Protein AF-A0A520G1X9-F1 (afdb_monomer_lite)

Sequence (117 aa):
MTVQAIRFSLGRDIEGYGDGLKLADVRSRLLLSIGASHIVVTPKPDAAHAGHFVVAAVWEYNRANLAALASRLEAERDAYREREARAAEARPARVGSWIRRLLQRQRSTPSAGAEAD

Foldseek 3Di:
DDAFKDKDKDFDDDPPPPAQVVVLVVVVVVCVQLVWDPWDWDFDPDPVDPRHIMIMTMQGPDPVSNVSNVVVVVVVVVVVVVVVVVVVVPPDPVVVVVVVVVVVVVVPDDDDDDDDD

Radius of gyration: 27.07 Å; chains: 1; bounding box: 34×89×49 Å

pLDDT: mean 81.81, std 16.77, range [40.34, 97.94]

Secondary structure (DSSP, 8-state):
----EEEEEE----TT---HHHHHHHHHHHHHHTT-EEEEEEE---GGGTT-EEEEEEEE-SHHHHHHHHHHHHHHHHHHHHHHHHHHHHS-HHHHHHHHHHHHHHHT---------

Structure (mmCIF, N/CA/C/O backbone):
data_AF-A0A520G1X9-F1
#
_entry.id   AF-A0A520G1X9-F1
#
loop_
_atom_site.group_PDB
_atom_site.id
_atom_site.type_symbol
_atom_site.label_atom_id
_atom_site.label_alt_id
_atom_site.label_comp_id
_atom_site.label_asym_id
_atom_site.label_entity_id
_atom_site.label_seq_id
_atom_site.pdbx_PDB_ins_code
_atom_site.Cartn_x
_atom_site.Cartn_y
_atom_site.Cartn_z
_atom_site.occupancy
_atom_site.B_iso_or_equiv
_atom_site.auth_seq_id
_atom_site.auth_comp_id
_atom_site.auth_asym_id
_atom_site.auth_atom_id
_atom_site.pdbx_PDB_model_num
ATOM 1 N N . MET A 1 1 ? -22.077 -8.266 -13.961 1.00 49.62 1 MET A N 1
ATOM 2 C CA . MET A 1 1 ? -20.648 -8.072 -14.287 1.00 49.62 1 MET A CA 1
ATOM 3 C C . MET A 1 1 ? -19.895 -8.058 -12.962 1.00 49.62 1 MET A C 1
ATOM 5 O O . MET A 1 1 ? -20.225 -7.231 -12.123 1.00 49.62 1 MET A O 1
ATOM 9 N N . THR A 1 2 ? -19.026 -9.035 -12.697 1.00 79.56 2 THR A N 1
ATOM 10 C CA . THR A 1 2 ? -18.288 -9.149 -11.424 1.00 79.56 2 THR A CA 1
ATOM 11 C C . THR A 1 2 ? -16.908 -8.508 -11.561 1.00 79.56 2 THR A C 1
ATOM 13 O O . THR A 1 2 ? -16.276 -8.614 -12.610 1.00 79.56 2 THR A O 1
ATOM 16 N N . VAL A 1 3 ? -16.440 -7.813 -10.521 1.00 78.50 3 VAL A N 1
ATOM 17 C CA . VAL A 1 3 ? -15.077 -7.262 -10.490 1.00 78.50 3 VAL A CA 1
ATOM 18 C C . VAL A 1 3 ? -14.117 -8.398 -10.152 1.00 78.50 3 VAL A C 1
ATOM 20 O O . VAL A 1 3 ? -14.253 -9.017 -9.103 1.00 78.50 3 VAL A O 1
ATOM 23 N N . GLN A 1 4 ? -13.169 -8.679 -11.044 1.00 90.31 4 GLN A N 1
ATOM 24 C CA . GLN A 1 4 ? -12.172 -9.742 -10.855 1.00 90.31 4 GLN A CA 1
ATOM 25 C C . GLN A 1 4 ? -10.802 -9.189 -10.453 1.00 90.31 4 GLN A C 1
ATOM 27 O O . GLN A 1 4 ? -10.104 -9.798 -9.647 1.00 90.31 4 GLN A O 1
ATOM 32 N N . ALA A 1 5 ? -10.432 -8.015 -10.968 1.00 92.06 5 ALA A N 1
ATOM 33 C CA . ALA A 1 5 ? -9.180 -7.350 -10.641 1.00 92.06 5 ALA A CA 1
ATOM 34 C C . ALA A 1 5 ? -9.300 -5.827 -10.782 1.00 92.06 5 ALA A C 1
ATOM 36 O O . ALA A 1 5 ? -10.119 -5.317 -11.548 1.00 92.06 5 ALA A O 1
ATOM 37 N N . ILE A 1 6 ? -8.458 -5.110 -10.044 1.00 94.12 6 ILE A N 1
ATOM 38 C CA . ILE A 1 6 ? -8.332 -3.653 -10.035 1.00 94.12 6 ILE A CA 1
ATOM 39 C C . ILE A 1 6 ? -6.876 -3.309 -10.343 1.00 94.12 6 ILE A C 1
ATOM 41 O O . ILE A 1 6 ? -5.959 -3.900 -9.777 1.00 94.12 6 ILE A O 1
ATOM 45 N N . ARG A 1 7 ? -6.643 -2.333 -11.224 1.00 94.50 7 ARG A N 1
ATOM 46 C CA . ARG A 1 7 ? -5.304 -1.787 -11.465 1.00 94.50 7 ARG A CA 1
ATOM 47 C C . ARG A 1 7 ? -5.115 -0.514 -10.650 1.00 94.50 7 ARG A C 1
ATOM 49 O O . ARG A 1 7 ? -5.851 0.451 -10.838 1.00 94.50 7 ARG A O 1
ATOM 56 N N . PHE A 1 8 ? -4.099 -0.494 -9.798 1.00 94.31 8 PHE A N 1
ATOM 57 C CA . PHE A 1 8 ? -3.676 0.704 -9.080 1.00 94.31 8 PHE A CA 1
ATOM 58 C C . PHE A 1 8 ? -2.535 1.400 -9.821 1.00 94.31 8 PHE A C 1
ATOM 60 O O . PHE A 1 8 ? -1.674 0.740 -10.401 1.00 94.31 8 PHE A O 1
ATOM 67 N N . SER A 1 9 ? -2.523 2.734 -9.789 1.00 93.81 9 SER A N 1
ATOM 68 C CA . SER A 1 9 ? -1.431 3.566 -10.304 1.00 93.81 9 SER A CA 1
ATOM 69 C C . SER A 1 9 ? -1.202 4.748 -9.366 1.00 93.81 9 SER A C 1
ATOM 71 O O . SER A 1 9 ? -2.085 5.584 -9.175 1.00 93.81 9 SER A O 1
ATOM 73 N N . LEU A 1 10 ? -0.022 4.798 -8.749 1.00 91.19 10 LEU A N 1
ATOM 74 C CA . LEU A 1 10 ? 0.383 5.808 -7.777 1.00 91.19 10 LEU A CA 1
ATOM 75 C C . LEU A 1 10 ? 1.514 6.650 -8.367 1.00 91.19 10 LEU A C 1
ATOM 77 O O . LEU A 1 10 ? 2.674 6.238 -8.378 1.00 91.19 10 LEU A O 1
ATOM 81 N N . GLY A 1 11 ? 1.169 7.840 -8.857 1.00 87.38 11 GLY A N 1
ATOM 82 C CA . GLY A 1 11 ? 2.108 8.721 -9.559 1.00 87.38 11 GLY A CA 1
ATOM 83 C C . GLY A 1 11 ? 2.057 10.190 -9.149 1.00 87.38 11 GLY A C 1
ATOM 84 O O . GLY A 1 11 ? 2.744 10.993 -9.764 1.00 87.38 11 GLY A O 1
ATOM 85 N N . ARG A 1 12 ? 1.249 10.581 -8.157 1.00 84.44 12 ARG A N 1
ATOM 86 C CA . ARG A 1 12 ? 1.145 11.989 -7.736 1.00 84.44 12 ARG A CA 1
ATOM 87 C C . ARG A 1 12 ? 2.466 12.484 -7.146 1.00 84.44 12 ARG A C 1
ATOM 89 O O . ARG A 1 12 ? 3.114 11.746 -6.416 1.00 84.44 12 ARG A O 1
ATOM 96 N N . ASP A 1 13 ? 2.842 13.726 -7.394 1.00 75.50 13 ASP A N 1
ATOM 97 C CA . ASP A 1 13 ? 4.040 14.292 -6.775 1.00 75.50 13 ASP A CA 1
ATOM 98 C C . ASP A 1 13 ? 3.715 14.751 -5.344 1.00 75.50 13 ASP A C 1
ATOM 100 O O . ASP A 1 13 ? 2.659 15.336 -5.086 1.00 75.50 13 ASP A O 1
ATOM 104 N N . ILE A 1 14 ? 4.576 14.381 -4.393 1.00 76.00 14 ILE A N 1
ATOM 105 C CA . ILE A 1 14 ? 4.447 14.757 -2.982 1.00 76.00 14 ILE A CA 1
ATOM 106 C C . ILE A 1 14 ? 5.633 15.653 -2.662 1.00 76.00 14 ILE A C 1
ATOM 108 O O . ILE A 1 14 ? 6.758 15.182 -2.482 1.00 76.00 14 ILE A O 1
ATOM 112 N N . GLU A 1 15 ? 5.362 16.952 -2.651 1.00 68.88 15 GLU A N 1
ATOM 113 C CA . GLU A 1 15 ? 6.344 17.977 -2.331 1.00 68.88 15 GLU A CA 1
ATOM 114 C C . GLU A 1 15 ? 6.932 17.732 -0.931 1.00 68.88 15 GLU A C 1
ATOM 116 O O . GLU A 1 15 ? 6.222 17.351 0.001 1.00 68.88 15 GLU A O 1
ATOM 121 N N . GLY A 1 16 ? 8.252 17.872 -0.800 1.00 66.75 16 GLY A N 1
ATOM 122 C CA . GLY A 1 16 ? 8.965 17.649 0.462 1.00 66.75 16 GLY A CA 1
ATOM 123 C C . GLY A 1 16 ? 9.347 16.197 0.786 1.00 66.75 16 GLY A C 1
ATOM 124 O O . GLY A 1 16 ? 10.027 15.983 1.784 1.00 66.75 16 GLY A O 1
ATOM 125 N N . TYR A 1 17 ? 8.994 15.196 -0.038 1.00 66.94 17 TYR A N 1
ATOM 126 C CA . TYR A 1 17 ? 9.462 13.811 0.181 1.00 66.94 17 TYR A CA 1
ATOM 127 C C . TYR A 1 17 ? 10.945 13.606 -0.200 1.00 66.94 17 TYR A C 1
ATOM 129 O O . TYR A 1 17 ? 11.582 12.657 0.252 1.00 66.94 17 TYR A O 1
ATOM 137 N N . GLY A 1 18 ? 11.503 14.512 -1.015 1.00 65.38 18 GLY A N 1
ATOM 138 C CA . GLY A 1 18 ? 12.942 14.693 -1.272 1.00 65.38 18 GLY A CA 1
ATOM 139 C C . GLY A 1 18 ? 13.642 13.607 -2.098 1.00 65.38 18 GLY A C 1
ATOM 140 O O . GLY A 1 18 ? 14.671 13.882 -2.703 1.00 65.38 18 GLY A O 1
ATOM 141 N N . ASP A 1 19 ? 13.093 12.393 -2.153 1.00 81.75 19 ASP A N 1
ATOM 142 C CA . ASP A 1 19 ? 13.698 11.243 -2.826 1.00 81.75 19 ASP A CA 1
ATOM 143 C C . ASP A 1 19 ? 12.613 10.386 -3.491 1.00 81.75 19 ASP A C 1
ATOM 145 O O . ASP A 1 19 ? 11.848 9.668 -2.835 1.00 81.75 19 ASP A O 1
ATOM 149 N N . GLY A 1 20 ? 12.512 10.487 -4.817 1.00 82.31 20 GLY A N 1
ATOM 150 C CA . GLY A 1 20 ? 11.473 9.791 -5.566 1.00 82.31 20 GLY A CA 1
ATOM 151 C C . GLY A 1 20 ? 11.655 8.273 -5.613 1.00 82.31 20 GLY A C 1
ATOM 152 O O . GLY A 1 20 ? 10.654 7.563 -5.728 1.00 82.31 20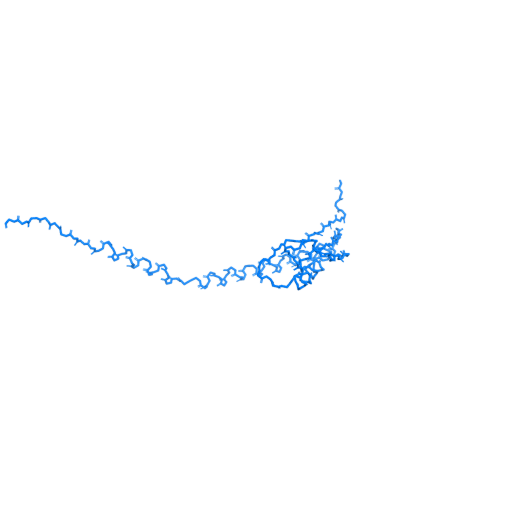 GLY A O 1
ATOM 153 N N . LEU A 1 21 ? 12.875 7.753 -5.422 1.00 86.75 21 LEU A N 1
ATOM 154 C CA . LEU A 1 21 ? 13.107 6.311 -5.309 1.00 86.75 21 LEU A CA 1
ATOM 155 C C . LEU A 1 21 ? 12.585 5.786 -3.967 1.00 86.75 21 LEU A C 1
ATOM 157 O O . LEU A 1 21 ? 11.888 4.772 -3.932 1.00 86.75 21 LEU A O 1
ATOM 161 N N . LYS A 1 22 ? 12.830 6.514 -2.868 1.00 88.81 22 LYS A N 1
ATOM 162 C CA . LYS A 1 22 ? 12.214 6.194 -1.567 1.00 88.81 22 LYS A CA 1
ATOM 163 C C . LYS A 1 22 ? 10.693 6.258 -1.637 1.00 88.81 22 LYS A C 1
ATOM 165 O O . LYS A 1 22 ? 10.017 5.385 -1.100 1.00 88.81 22 LYS A O 1
ATOM 170 N N . LEU A 1 23 ? 10.141 7.261 -2.321 1.00 89.56 23 LEU A N 1
ATOM 171 C CA . LEU A 1 23 ? 8.693 7.363 -2.493 1.00 89.56 23 LEU A CA 1
ATOM 172 C C . LEU A 1 23 ? 8.132 6.178 -3.293 1.00 89.56 23 LEU A C 1
ATOM 174 O O . LEU A 1 23 ? 7.059 5.666 -2.967 1.00 89.56 23 LEU A O 1
ATOM 178 N N . ALA A 1 24 ? 8.855 5.720 -4.317 1.00 91.38 24 ALA A N 1
ATOM 179 C CA . ALA A 1 24 ? 8.497 4.536 -5.088 1.00 91.38 24 ALA A CA 1
ATOM 180 C C . ALA A 1 24 ? 8.545 3.250 -4.242 1.00 91.38 24 ALA A C 1
ATOM 182 O O . ALA A 1 24 ? 7.626 2.432 -4.327 1.00 91.38 24 ALA A O 1
ATOM 183 N N . ASP A 1 25 ? 9.557 3.083 -3.386 1.00 92.94 25 ASP A N 1
ATOM 184 C CA . ASP A 1 25 ? 9.653 1.954 -2.448 1.00 92.94 25 ASP A CA 1
ATOM 185 C C . ASP A 1 25 ? 8.481 1.953 -1.456 1.00 92.94 25 ASP A C 1
ATOM 187 O O . ASP A 1 25 ? 7.780 0.948 -1.327 1.00 92.94 25 ASP A O 1
ATOM 191 N N . VAL A 1 26 ? 8.172 3.096 -0.836 1.00 93.31 26 VAL A N 1
ATOM 192 C CA . VAL A 1 26 ? 7.038 3.203 0.098 1.00 93.31 26 VAL A CA 1
ATOM 193 C C . VAL A 1 26 ? 5.705 2.898 -0.582 1.00 93.31 26 VAL A C 1
ATOM 195 O O . VAL A 1 26 ? 4.876 2.183 -0.018 1.00 93.31 26 VAL A O 1
ATOM 198 N N . ARG A 1 27 ? 5.500 3.364 -1.818 1.00 94.38 27 ARG A N 1
ATOM 199 C CA . ARG A 1 27 ? 4.316 3.010 -2.621 1.00 94.38 27 ARG A CA 1
ATOM 200 C C . ARG A 1 27 ? 4.246 1.525 -2.932 1.00 94.38 27 ARG A C 1
ATOM 202 O O . ARG A 1 27 ? 3.170 0.941 -2.849 1.00 94.38 27 ARG A O 1
ATOM 209 N N . SER A 1 28 ? 5.378 0.920 -3.272 1.00 96.75 28 SER A N 1
ATOM 210 C CA . SER A 1 28 ? 5.452 -0.509 -3.563 1.00 96.75 28 SER A CA 1
ATOM 211 C C . SER A 1 28 ? 5.080 -1.322 -2.325 1.00 96.75 28 SER A C 1
ATOM 213 O O . SER A 1 28 ? 4.214 -2.188 -2.396 1.00 96.75 28 SER A O 1
ATOM 215 N N . ARG A 1 29 ? 5.634 -0.974 -1.158 1.00 96.56 29 ARG A N 1
ATOM 216 C CA . ARG A 1 29 ? 5.295 -1.619 0.121 1.00 96.56 29 ARG A CA 1
ATOM 217 C C . ARG A 1 29 ? 3.836 -1.422 0.510 1.00 96.56 29 ARG A C 1
ATOM 219 O O . ARG A 1 29 ? 3.215 -2.364 0.992 1.00 96.56 29 ARG A O 1
ATOM 226 N N . LEU A 1 30 ? 3.272 -0.236 0.275 1.00 95.88 30 LEU A N 1
ATOM 227 C CA . LEU A 1 30 ? 1.850 0.018 0.498 1.00 95.88 30 LEU A CA 1
ATOM 228 C C . LEU A 1 30 ? 0.985 -0.919 -0.354 1.00 95.88 30 LEU A C 1
ATOM 230 O O . LEU A 1 30 ? 0.086 -1.566 0.177 1.00 95.88 30 LEU A O 1
ATOM 234 N N . LEU A 1 31 ? 1.277 -1.028 -1.651 1.00 97.50 31 LEU A N 1
ATOM 235 C CA . LEU A 1 31 ? 0.538 -1.898 -2.568 1.00 97.50 31 LEU A CA 1
ATOM 236 C C . LEU A 1 31 ? 0.676 -3.379 -2.177 1.00 97.50 31 LEU A C 1
ATOM 238 O O . LEU A 1 31 ? -0.332 -4.079 -2.107 1.00 97.50 31 LEU A O 1
ATOM 242 N N . LEU A 1 32 ? 1.878 -3.837 -1.813 1.00 97.31 32 LEU A N 1
ATOM 243 C CA . LEU A 1 32 ? 2.072 -5.188 -1.267 1.00 97.31 32 LEU A CA 1
ATOM 244 C C . LEU A 1 32 ? 1.250 -5.411 0.006 1.00 97.31 32 LEU A C 1
ATOM 246 O O . LEU A 1 32 ? 0.625 -6.456 0.159 1.00 97.31 32 LEU A O 1
ATOM 250 N N . SER A 1 33 ? 1.211 -4.426 0.910 1.00 97.25 33 SER A N 1
ATOM 251 C CA . SER A 1 33 ? 0.522 -4.564 2.200 1.00 97.25 33 SER A CA 1
ATOM 252 C C . SER A 1 33 ? -0.991 -4.752 2.076 1.00 97.25 33 SER A C 1
ATOM 254 O O . SER A 1 33 ? -1.605 -5.316 2.975 1.00 97.25 33 SER A O 1
ATOM 256 N N . ILE A 1 34 ? -1.591 -4.317 0.962 1.00 97.50 34 ILE A N 1
ATOM 257 C CA . ILE A 1 34 ? -3.018 -4.522 0.677 1.00 97.50 34 ILE A CA 1
ATOM 258 C C . ILE A 1 34 ? -3.283 -5.777 -0.167 1.00 97.50 34 ILE A C 1
ATOM 260 O O . ILE A 1 34 ? -4.419 -5.999 -0.578 1.00 97.50 34 ILE A O 1
ATOM 264 N N . GLY A 1 35 ? -2.260 -6.590 -0.446 1.00 97.00 35 GLY A N 1
ATOM 265 C CA . GLY A 1 35 ? -2.365 -7.803 -1.264 1.00 97.00 35 GLY A CA 1
ATOM 266 C C . GLY A 1 35 ? -2.270 -7.564 -2.774 1.00 97.00 35 GLY A C 1
ATOM 267 O O . GLY A 1 35 ? -2.643 -8.438 -3.555 1.00 97.00 35 GLY A O 1
ATOM 268 N N . ALA A 1 36 ? -1.803 -6.393 -3.219 1.00 97.56 36 ALA A N 1
ATOM 269 C CA . ALA A 1 36 ? -1.549 -6.177 -4.639 1.00 97.56 36 ALA A CA 1
ATOM 270 C C . ALA A 1 36 ? -0.265 -6.900 -5.082 1.00 97.56 36 ALA A C 1
ATOM 272 O O . ALA A 1 36 ? 0.709 -7.004 -4.336 1.00 97.56 36 ALA A O 1
ATOM 273 N N . SER A 1 37 ? -0.258 -7.363 -6.325 1.00 96.12 37 SER A N 1
ATOM 274 C CA . SER A 1 37 ? 0.837 -8.069 -6.983 1.00 96.12 37 SER A CA 1
ATOM 275 C C . SER A 1 37 ? 1.202 -7.379 -8.306 1.00 96.12 37 SER A C 1
ATOM 277 O O . SER A 1 37 ? 0.645 -6.336 -8.659 1.00 96.12 37 SER A O 1
ATOM 279 N N . HIS A 1 38 ? 2.174 -7.933 -9.040 1.00 96.25 38 HIS A N 1
ATOM 280 C CA . HIS A 1 38 ? 2.635 -7.401 -10.333 1.00 96.25 38 HIS A CA 1
ATOM 281 C C . HIS A 1 38 ? 3.025 -5.917 -10.275 1.00 96.25 38 HIS A C 1
ATOM 283 O O . HIS A 1 38 ? 2.546 -5.094 -11.060 1.00 96.25 38 HIS A O 1
ATOM 289 N N . ILE A 1 39 ? 3.886 -5.577 -9.314 1.00 96.94 39 ILE A N 1
ATOM 290 C CA . ILE A 1 39 ? 4.343 -4.202 -9.124 1.00 96.94 39 ILE A CA 1
ATOM 291 C C . ILE A 1 39 ? 5.292 -3.810 -10.252 1.00 96.94 39 ILE A C 1
ATOM 293 O O . ILE A 1 39 ? 6.293 -4.479 -10.501 1.00 96.94 39 ILE A O 1
ATOM 297 N N . VAL A 1 40 ? 4.982 -2.696 -10.906 1.00 96.50 40 VAL A N 1
ATOM 298 C CA . VAL A 1 40 ? 5.805 -2.077 -11.942 1.00 96.50 40 VAL A CA 1
ATOM 299 C C . VAL A 1 40 ? 6.129 -0.656 -11.511 1.00 96.50 40 VAL A C 1
ATOM 301 O O . VAL A 1 40 ? 5.228 0.130 -11.214 1.00 96.50 40 VAL A O 1
ATOM 304 N N . VAL A 1 41 ? 7.418 -0.326 -11.494 1.00 93.38 41 VAL A N 1
ATOM 305 C CA . VAL A 1 41 ? 7.921 1.017 -11.199 1.00 93.38 41 VAL A CA 1
ATOM 306 C C . VAL A 1 41 ? 8.470 1.607 -12.490 1.00 93.38 41 VAL A C 1
ATOM 308 O O . VAL A 1 41 ? 9.370 1.035 -13.101 1.00 93.38 41 VAL A O 1
ATOM 311 N N . THR A 1 42 ? 7.925 2.740 -12.922 1.00 92.12 42 THR A N 1
ATOM 312 C CA . THR A 1 42 ? 8.326 3.402 -14.170 1.00 92.12 42 THR A CA 1
ATOM 313 C C . THR A 1 42 ? 8.741 4.842 -13.880 1.00 92.12 42 THR A C 1
ATOM 315 O O . THR A 1 42 ? 7.979 5.555 -13.219 1.00 92.12 42 THR A O 1
ATOM 318 N N . PRO A 1 43 ? 9.919 5.300 -14.344 1.00 87.62 43 PRO A N 1
ATOM 319 C CA . PRO A 1 43 ? 10.292 6.705 -14.228 1.00 87.62 43 PRO A CA 1
ATOM 320 C C . PRO A 1 43 ? 9.328 7.573 -15.045 1.00 87.62 43 PRO A C 1
ATOM 322 O O . PRO A 1 43 ? 8.911 7.193 -16.141 1.00 87.62 43 PRO A O 1
ATOM 325 N N . LYS A 1 44 ? 8.962 8.744 -14.522 1.00 82.81 44 LYS A N 1
ATOM 326 C CA . LYS A 1 44 ? 8.226 9.741 -15.304 1.00 82.81 44 LYS A CA 1
ATOM 327 C C . LYS A 1 44 ? 9.177 10.386 -16.324 1.00 82.81 44 LYS A C 1
ATOM 329 O O . LYS A 1 44 ? 10.289 10.746 -15.949 1.00 82.81 44 LYS A O 1
ATOM 334 N N . PRO A 1 45 ? 8.745 10.594 -17.578 1.00 67.88 45 PRO A N 1
ATOM 335 C CA . PRO A 1 45 ? 9.581 11.186 -18.624 1.00 67.88 45 PRO A CA 1
ATOM 336 C C . PRO A 1 45 ? 9.744 12.716 -18.516 1.00 67.88 45 PRO A C 1
ATOM 338 O O . PRO A 1 45 ? 10.276 13.332 -19.433 1.00 67.88 45 PRO A O 1
ATOM 341 N N . ASP A 1 46 ? 9.271 13.350 -17.441 1.00 68.75 46 ASP A N 1
ATOM 342 C CA . ASP A 1 46 ? 9.297 14.807 -17.303 1.00 68.75 46 ASP A CA 1
ATOM 343 C C . ASP A 1 46 ? 10.671 15.301 -16.821 1.00 68.75 46 ASP A C 1
ATOM 345 O O . ASP A 1 46 ? 11.087 15.030 -15.692 1.00 68.75 46 ASP A O 1
ATOM 349 N N . ALA A 1 47 ? 11.360 16.052 -17.684 1.00 57.56 47 ALA A N 1
ATOM 350 C CA . ALA A 1 47 ? 12.674 16.629 -17.418 1.00 57.56 47 ALA A CA 1
ATOM 351 C C . ALA A 1 47 ? 12.669 17.671 -16.282 1.00 57.56 47 ALA A C 1
ATOM 353 O O . ALA A 1 47 ? 13.706 17.869 -15.651 1.00 57.56 47 ALA A O 1
ATOM 354 N N . ALA A 1 48 ? 11.525 18.304 -15.982 1.00 63.78 48 ALA A N 1
ATOM 355 C CA . ALA A 1 48 ? 11.393 19.225 -14.849 1.00 63.78 48 ALA A CA 1
ATOM 356 C C . ALA A 1 48 ? 11.289 18.494 -13.494 1.00 63.78 48 ALA A C 1
ATOM 358 O O . ALA A 1 48 ? 11.574 19.078 -12.452 1.00 63.78 48 ALA A O 1
ATOM 359 N N . HIS A 1 49 ? 10.933 17.205 -13.515 1.00 60.56 49 HIS A N 1
ATOM 360 C CA . HIS A 1 49 ? 10.715 16.350 -12.345 1.00 60.56 49 HIS A CA 1
ATOM 361 C C . HIS A 1 49 ? 11.593 15.091 -12.427 1.00 60.56 49 HIS A C 1
ATOM 363 O O . HIS A 1 49 ? 11.133 13.958 -12.234 1.00 60.56 49 HIS A O 1
ATOM 369 N N . ALA A 1 50 ? 12.877 15.281 -12.742 1.00 62.16 50 ALA A N 1
ATOM 370 C CA . ALA A 1 50 ? 13.850 14.197 -12.775 1.00 62.16 50 ALA A CA 1
ATOM 371 C C . ALA A 1 50 ? 13.874 13.463 -11.419 1.00 62.16 50 ALA A C 1
ATOM 373 O O . ALA A 1 50 ? 14.067 14.070 -10.369 1.00 62.16 50 ALA A O 1
ATOM 374 N N . GLY A 1 51 ? 13.645 12.146 -11.442 1.00 69.81 51 GLY A N 1
ATOM 375 C CA . GLY A 1 51 ? 13.621 11.300 -10.242 1.00 69.81 51 GLY A CA 1
ATOM 376 C C . GLY A 1 51 ? 12.232 10.904 -9.737 1.00 69.81 51 GLY A C 1
ATOM 377 O O . GLY A 1 51 ? 12.145 10.214 -8.728 1.00 69.81 51 GLY A O 1
ATOM 378 N N . HIS A 1 52 ? 11.148 11.280 -10.420 1.00 81.44 52 HIS A N 1
ATOM 379 C CA . HIS A 1 52 ? 9.794 10.854 -10.057 1.00 81.44 52 HIS A CA 1
ATOM 380 C C . HIS A 1 52 ? 9.405 9.526 -10.713 1.00 81.44 52 HIS A C 1
ATOM 382 O O . HIS A 1 52 ? 9.755 9.252 -11.861 1.00 81.44 52 HIS A O 1
ATOM 388 N N . PHE A 1 53 ? 8.622 8.714 -9.999 1.00 88.19 53 PHE A N 1
ATOM 389 C CA . PHE A 1 53 ? 8.192 7.396 -10.461 1.00 88.19 53 PHE A CA 1
ATOM 390 C C . PHE A 1 53 ? 6.683 7.204 -10.320 1.00 88.19 53 PHE A C 1
ATOM 392 O O . PHE A 1 53 ? 6.050 7.659 -9.359 1.00 88.19 53 PHE A O 1
ATOM 399 N N . VAL A 1 54 ? 6.120 6.466 -11.269 1.00 91.44 54 VAL A N 1
ATOM 400 C CA . VAL A 1 54 ? 4.787 5.880 -11.170 1.00 91.44 54 VAL A CA 1
ATOM 401 C C . VAL A 1 54 ? 4.942 4.440 -10.704 1.00 91.44 54 VAL A C 1
ATOM 403 O O . VAL A 1 54 ? 5.706 3.678 -11.292 1.00 91.44 54 VAL A O 1
ATOM 406 N N . VAL A 1 55 ? 4.209 4.069 -9.656 1.00 94.56 55 VAL A N 1
ATOM 407 C CA . VAL A 1 55 ? 4.135 2.685 -9.178 1.00 94.56 55 VAL A CA 1
ATOM 408 C C . VAL A 1 55 ? 2.755 2.138 -9.501 1.00 94.56 55 VAL A C 1
ATOM 410 O O . VAL A 1 55 ? 1.754 2.657 -9.008 1.00 94.56 55 VAL A O 1
ATOM 413 N N . ALA A 1 56 ? 2.698 1.108 -10.336 1.00 96.56 56 ALA A N 1
ATOM 414 C CA . ALA A 1 56 ? 1.466 0.427 -10.706 1.00 96.56 56 ALA A CA 1
ATOM 415 C C . ALA A 1 56 ? 1.447 -1.003 -10.167 1.00 96.56 56 ALA A C 1
ATOM 417 O O . ALA A 1 56 ? 2.496 -1.627 -10.049 1.00 96.56 56 ALA A O 1
ATOM 418 N N . ALA A 1 57 ? 0.261 -1.522 -9.860 1.00 97.50 57 ALA A N 1
ATOM 419 C CA . ALA A 1 57 ? 0.068 -2.900 -9.412 1.00 97.50 57 ALA A CA 1
ATOM 420 C C . ALA A 1 57 ? -1.315 -3.422 -9.815 1.00 97.50 57 ALA A C 1
ATOM 422 O O . ALA A 1 57 ? -2.213 -2.645 -10.158 1.00 97.50 57 ALA A O 1
ATOM 423 N N . VAL A 1 58 ? -1.487 -4.738 -9.747 1.00 97.62 58 VAL A N 1
ATOM 424 C CA . VAL A 1 58 ? -2.771 -5.420 -9.919 1.00 97.62 58 VAL A CA 1
ATOM 425 C C . VAL A 1 58 ? -3.239 -5.925 -8.564 1.00 97.62 58 VAL A C 1
ATOM 427 O O . VAL A 1 58 ? -2.463 -6.465 -7.786 1.00 97.62 58 VAL A O 1
ATOM 430 N N . TRP A 1 59 ? -4.516 -5.747 -8.273 1.00 97.88 59 TRP A N 1
ATOM 431 C CA . TRP A 1 59 ? -5.148 -6.243 -7.065 1.00 97.88 59 TRP A CA 1
ATOM 432 C C . TRP A 1 59 ? -6.322 -7.124 -7.448 1.00 97.88 59 TRP A C 1
ATOM 434 O O . TRP A 1 59 ? -7.281 -6.666 -8.067 1.00 97.88 59 TRP A O 1
ATOM 444 N N . GLU A 1 60 ? -6.227 -8.403 -7.118 1.00 96.94 60 GLU A N 1
ATOM 445 C CA . GLU A 1 60 ? -7.249 -9.384 -7.462 1.00 96.94 60 GLU A CA 1
ATOM 446 C C . GLU A 1 60 ? -8.331 -9.440 -6.391 1.00 96.94 60 GLU A C 1
ATOM 448 O O . GLU A 1 60 ? -8.043 -9.397 -5.190 1.00 96.94 60 GLU A O 1
ATOM 453 N N . TYR A 1 61 ? -9.580 -9.582 -6.828 1.00 95.19 61 TYR A N 1
ATOM 454 C CA . TYR A 1 61 ? -10.708 -9.744 -5.928 1.00 95.19 61 TYR A CA 1
ATOM 455 C C . TYR A 1 61 ? -10.741 -11.177 -5.390 1.00 95.19 61 TYR A C 1
ATOM 457 O O . TYR A 1 61 ? -11.305 -12.089 -5.993 1.00 95.19 61 TYR A O 1
ATOM 465 N N . ASN A 1 62 ? -10.119 -11.377 -4.232 1.00 95.50 62 ASN A N 1
ATOM 466 C CA . ASN A 1 62 ? -10.151 -12.634 -3.497 1.00 95.50 62 ASN A CA 1
ATOM 467 C C . ASN A 1 62 ? -10.220 -12.372 -1.983 1.00 95.50 62 ASN A C 1
ATOM 469 O O . ASN A 1 62 ? -10.016 -11.252 -1.506 1.00 95.50 62 ASN A O 1
ATOM 473 N N . ARG A 1 63 ? -10.527 -13.418 -1.208 1.00 96.62 63 ARG A N 1
ATOM 474 C CA . ARG A 1 63 ? -10.742 -13.299 0.242 1.00 96.62 63 ARG A CA 1
ATOM 475 C C . ARG A 1 63 ? -9.498 -12.814 0.993 1.00 96.62 63 ARG A C 1
ATOM 477 O O . ARG A 1 63 ? -9.636 -12.037 1.933 1.00 96.62 63 ARG A O 1
ATOM 484 N N . ALA A 1 64 ? -8.310 -13.264 0.591 1.00 96.69 64 ALA A N 1
ATOM 485 C CA . ALA A 1 64 ? -7.058 -12.900 1.251 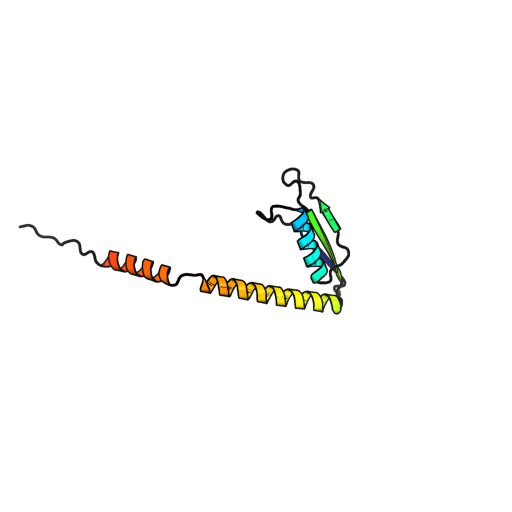1.00 96.69 64 ALA A CA 1
ATOM 486 C C . ALA A 1 64 ? -6.735 -11.412 1.046 1.00 96.69 64 ALA A C 1
ATOM 488 O O . ALA A 1 64 ? -6.476 -10.694 2.009 1.00 96.69 64 ALA A O 1
ATOM 489 N N . ASN A 1 65 ? -6.854 -10.932 -0.190 1.00 96.94 65 ASN A N 1
ATOM 490 C CA . ASN A 1 65 ? -6.618 -9.540 -0.554 1.00 96.94 65 ASN A CA 1
ATOM 491 C C . ASN A 1 65 ? -7.630 -8.595 0.101 1.00 96.94 65 ASN A C 1
ATOM 493 O O . ASN A 1 65 ? -7.257 -7.529 0.586 1.00 96.94 65 ASN A O 1
ATOM 497 N N . LEU A 1 66 ? -8.905 -8.994 0.173 1.00 96.62 66 LEU A N 1
ATOM 498 C CA . LEU A 1 66 ? -9.930 -8.235 0.896 1.00 96.62 66 LEU A CA 1
ATOM 499 C C . LEU A 1 66 ? -9.599 -8.097 2.385 1.00 96.62 66 LEU A C 1
ATOM 501 O O . LEU A 1 66 ? -9.729 -7.004 2.934 1.00 96.62 66 LEU A O 1
ATOM 505 N N . ALA A 1 67 ? -9.150 -9.178 3.027 1.00 97.88 67 ALA A N 1
ATOM 506 C CA . ALA A 1 67 ? -8.751 -9.147 4.430 1.00 97.88 67 ALA A CA 1
ATOM 507 C C . ALA A 1 67 ? -7.521 -8.249 4.657 1.00 97.88 67 ALA A C 1
ATOM 509 O O . ALA A 1 67 ? -7.518 -7.441 5.586 1.00 97.88 67 ALA A O 1
ATOM 510 N N . ALA A 1 68 ? -6.514 -8.334 3.781 1.00 97.94 68 ALA A N 1
ATOM 511 C CA . ALA A 1 68 ? -5.323 -7.486 3.840 1.00 97.94 68 ALA A CA 1
ATOM 512 C C . ALA A 1 68 ? -5.670 -5.997 3.677 1.00 97.94 68 ALA A C 1
ATOM 514 O O . ALA A 1 68 ? -5.236 -5.159 4.470 1.00 97.94 68 ALA A O 1
ATOM 515 N N . LEU A 1 69 ? -6.516 -5.666 2.696 1.00 96.75 69 LEU A N 1
ATOM 516 C CA . LEU A 1 69 ?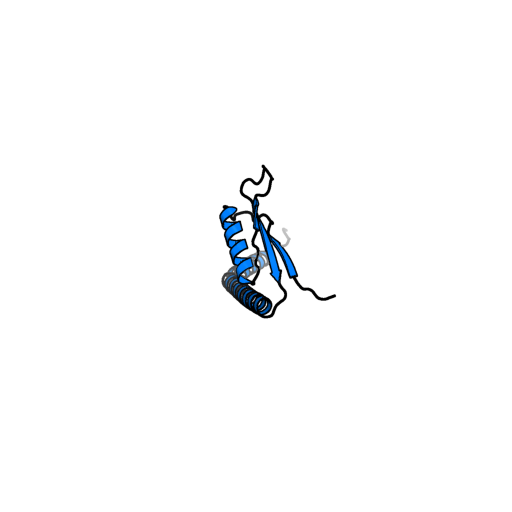 -6.992 -4.303 2.480 1.00 96.75 69 LEU A CA 1
ATOM 517 C C . LEU A 1 69 ? -7.777 -3.773 3.689 1.00 96.75 69 LEU A C 1
ATOM 519 O O . LEU A 1 69 ? -7.522 -2.655 4.132 1.00 96.75 69 LEU A O 1
ATOM 523 N N . ALA A 1 70 ? -8.708 -4.562 4.231 1.00 97.81 70 ALA A N 1
ATOM 524 C CA . ALA A 1 70 ? -9.498 -4.171 5.398 1.00 97.81 70 ALA A CA 1
ATOM 525 C C . ALA A 1 70 ? -8.604 -3.891 6.616 1.00 97.81 70 ALA A C 1
ATOM 527 O O . ALA A 1 70 ? -8.700 -2.81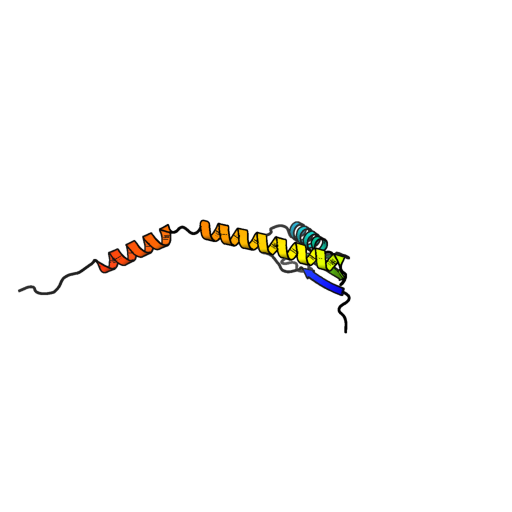6 7.208 1.00 97.81 70 ALA A O 1
ATOM 528 N N . SER A 1 71 ? -7.670 -4.799 6.914 1.00 97.88 71 SER A N 1
ATOM 529 C CA . SER A 1 71 ? -6.711 -4.637 8.010 1.00 97.88 71 SER A CA 1
ATOM 530 C C . SER A 1 71 ? -5.849 -3.384 7.839 1.00 97.88 71 SER A C 1
ATOM 532 O O . SER A 1 71 ? -5.666 -2.617 8.787 1.00 97.88 71 SER A O 1
ATOM 534 N N . ARG A 1 72 ? -5.364 -3.108 6.619 1.00 97.06 72 ARG A N 1
ATOM 535 C CA . ARG A 1 72 ? -4.580 -1.895 6.362 1.00 97.06 72 ARG A CA 1
ATOM 536 C C . ARG A 1 72 ? -5.407 -0.624 6.551 1.00 97.06 72 ARG A C 1
ATOM 538 O O . ARG A 1 72 ? -4.897 0.348 7.101 1.00 97.06 72 ARG A O 1
ATOM 545 N N . LEU A 1 73 ? -6.665 -0.620 6.111 1.00 96.75 73 LEU A N 1
ATOM 546 C CA . LEU A 1 73 ? -7.564 0.524 6.284 1.00 96.75 73 LEU A CA 1
ATOM 547 C C . LEU A 1 73 ? -7.872 0.799 7.758 1.00 96.75 73 LEU A C 1
ATOM 549 O O . LEU A 1 73 ? -7.948 1.961 8.148 1.00 96.75 73 LEU A O 1
ATOM 553 N N . GLU A 1 74 ? -8.053 -0.241 8.569 1.00 97.88 74 GLU A N 1
ATOM 554 C CA . GLU A 1 74 ? -8.231 -0.103 10.019 1.00 97.88 74 GLU A CA 1
ATOM 555 C C . GLU A 1 74 ? -6.991 0.516 10.669 1.00 97.88 74 GLU A C 1
ATOM 557 O O . GLU A 1 74 ? -7.108 1.546 11.332 1.00 97.88 74 GLU A O 1
ATOM 562 N N . ALA A 1 75 ? -5.801 -0.012 10.369 1.00 96.44 75 ALA A N 1
ATOM 563 C CA . ALA A 1 75 ? -4.547 0.528 10.890 1.00 96.44 75 ALA A CA 1
ATOM 564 C C . ALA A 1 75 ? -4.333 2.011 10.520 1.00 96.44 75 ALA A C 1
ATOM 566 O O . ALA A 1 75 ? -3.927 2.812 11.361 1.00 96.44 75 ALA A O 1
ATOM 567 N N . GLU A 1 76 ? -4.633 2.405 9.277 1.00 94.75 76 GLU A N 1
ATOM 568 C CA . GLU A 1 76 ? -4.532 3.808 8.846 1.00 94.75 76 GLU A CA 1
ATOM 569 C C . GLU A 1 76 ? -5.562 4.710 9.537 1.00 94.75 76 GLU A C 1
ATOM 571 O O . GLU A 1 76 ? -5.252 5.846 9.900 1.00 94.75 76 GLU A O 1
ATOM 576 N N . ARG A 1 77 ? -6.788 4.217 9.757 1.00 96.94 77 ARG A N 1
ATOM 577 C CA . ARG A 1 77 ? -7.820 4.965 10.489 1.00 96.94 77 ARG A CA 1
ATOM 578 C C . ARG A 1 77 ? -7.413 5.206 11.935 1.00 96.94 77 ARG A C 1
ATOM 580 O O . ARG A 1 77 ? -7.617 6.312 12.433 1.00 96.94 77 ARG A O 1
ATOM 587 N N . ASP A 1 78 ? -6.833 4.212 12.590 1.00 97.50 78 ASP A N 1
ATOM 588 C CA . ASP A 1 78 ? -6.382 4.347 13.973 1.00 97.50 78 ASP A CA 1
ATOM 589 C C . ASP A 1 78 ? -5.184 5.293 14.077 1.00 97.50 78 ASP A C 1
ATOM 591 O O . ASP A 1 78 ? -5.202 6.210 14.900 1.00 97.50 78 ASP A O 1
ATOM 595 N N . ALA A 1 79 ? -4.214 5.182 13.165 1.00 95.62 79 ALA A N 1
ATOM 596 C CA . ALA A 1 79 ? -3.103 6.128 13.079 1.00 95.62 79 ALA A CA 1
ATOM 597 C C . ALA A 1 79 ? -3.583 7.569 12.824 1.00 95.62 79 ALA A C 1
ATOM 599 O O . ALA A 1 79 ? -3.036 8.521 13.384 1.00 95.62 79 ALA A O 1
ATOM 600 N N . TYR A 1 80 ? -4.610 7.751 11.990 1.00 94.69 80 TYR A N 1
ATOM 601 C CA . TYR A 1 80 ? -5.207 9.063 11.753 1.00 94.69 80 TYR A CA 1
ATOM 602 C C . TYR A 1 80 ? -5.872 9.624 13.017 1.00 94.69 80 TYR A C 1
ATOM 604 O O . TYR A 1 80 ? -5.593 10.760 13.398 1.00 94.69 80 TYR A O 1
ATOM 612 N N . ARG A 1 81 ? -6.694 8.821 13.705 1.00 95.19 81 ARG A N 1
ATOM 613 C CA . ARG A 1 81 ? -7.344 9.219 14.967 1.00 95.19 81 ARG A CA 1
ATOM 614 C C . ARG A 1 81 ? -6.327 9.605 16.036 1.00 95.19 81 ARG A C 1
ATOM 616 O O . ARG A 1 81 ? -6.526 10.594 16.734 1.00 95.19 81 ARG A O 1
ATOM 623 N N . GLU A 1 82 ? -5.231 8.861 16.141 1.00 95.00 82 GLU A N 1
ATOM 624 C CA . GLU A 1 82 ? -4.155 9.169 17.080 1.00 95.00 82 GLU A CA 1
ATOM 625 C C . GLU A 1 82 ? -3.481 10.512 16.760 1.00 95.00 82 GLU A C 1
ATOM 627 O O . GLU A 1 82 ? -3.236 11.319 17.658 1.00 95.00 82 GLU A O 1
ATOM 632 N N . ARG A 1 83 ? -3.215 10.794 15.478 1.00 93.31 83 ARG A N 1
ATOM 633 C CA . ARG A 1 83 ? -2.654 12.086 15.048 1.00 93.31 83 ARG A CA 1
ATOM 634 C C . ARG A 1 83 ? -3.595 13.247 15.354 1.00 93.31 83 ARG A C 1
ATOM 636 O O . ARG A 1 83 ? -3.130 14.266 15.859 1.00 93.31 83 ARG A O 1
ATOM 643 N N . GLU A 1 84 ? -4.889 13.089 15.087 1.00 93.56 84 GLU A N 1
ATOM 644 C CA . GLU A 1 84 ? -5.911 14.091 15.420 1.00 93.56 84 GLU A CA 1
ATOM 645 C C . GLU A 1 84 ? -5.981 14.345 16.932 1.00 93.56 84 GLU A C 1
ATOM 647 O O . GLU A 1 84 ? -5.975 15.499 17.360 1.00 93.56 84 GLU A O 1
ATOM 652 N N . ALA A 1 85 ? -5.967 13.290 17.754 1.00 91.06 85 ALA A N 1
ATOM 653 C CA . ALA A 1 85 ? -5.975 13.417 19.211 1.00 91.06 85 ALA A CA 1
ATOM 654 C C . ALA A 1 85 ? -4.748 14.190 19.725 1.00 91.06 85 ALA A C 1
ATOM 656 O O . ALA A 1 85 ? -4.892 15.166 20.462 1.00 91.06 85 ALA A O 1
ATOM 657 N N . ARG A 1 86 ? -3.543 13.834 19.257 1.00 90.75 86 ARG A N 1
ATOM 658 C CA . ARG A 1 86 ? -2.302 14.546 19.611 1.00 90.75 86 ARG A CA 1
ATOM 659 C C . ARG A 1 86 ? -2.321 16.008 19.158 1.00 90.75 86 ARG A C 1
ATOM 661 O O . ARG A 1 86 ? -1.853 16.885 19.881 1.00 90.75 86 ARG A O 1
ATOM 668 N N . ALA A 1 87 ? -2.863 16.294 17.974 1.00 87.38 87 ALA A N 1
ATOM 669 C CA . ALA A 1 87 ? -2.998 17.662 17.478 1.00 87.38 87 ALA A CA 1
ATOM 670 C C . ALA A 1 87 ? -3.991 18.488 18.319 1.00 87.38 87 ALA A C 1
ATOM 672 O O . ALA A 1 87 ? -3.747 19.670 18.576 1.00 87.38 87 ALA A O 1
ATOM 673 N N . ALA A 1 88 ? -5.083 17.872 18.783 1.00 82.25 88 ALA A N 1
ATOM 674 C CA . ALA A 1 88 ? -6.049 18.504 19.675 1.00 82.25 88 ALA A CA 1
ATOM 675 C C . ALA A 1 88 ? -5.448 18.810 21.059 1.00 82.25 88 ALA A C 1
ATOM 677 O O . ALA A 1 88 ? -5.654 19.908 21.575 1.00 82.25 88 ALA A O 1
ATOM 678 N N . GLU A 1 89 ? -4.655 17.894 21.624 1.00 79.94 89 GLU A N 1
ATOM 679 C CA . GLU A 1 89 ? -3.928 18.096 22.888 1.00 79.94 89 GLU A CA 1
ATOM 680 C C . GLU A 1 89 ? -2.849 19.185 22.783 1.00 79.94 89 GLU A C 1
ATOM 682 O O . GLU A 1 89 ? -2.666 19.983 23.704 1.00 79.94 89 GLU A O 1
ATOM 687 N N . ALA A 1 90 ? -2.163 19.268 21.640 1.00 72.94 90 ALA A N 1
ATOM 688 C CA . ALA A 1 90 ? -1.141 20.279 21.382 1.00 72.94 90 ALA A CA 1
ATOM 689 C C . ALA A 1 90 ? -1.715 21.693 21.169 1.00 72.94 90 ALA A C 1
ATOM 691 O O . ALA A 1 90 ? -0.963 22.672 21.209 1.00 72.94 90 ALA A O 1
ATOM 692 N N . ARG A 1 91 ? -3.032 21.840 20.952 1.00 61.66 91 ARG A N 1
ATOM 693 C CA . ARG A 1 91 ? -3.680 23.147 20.787 1.00 61.66 91 ARG A CA 1
ATOM 694 C C . ARG A 1 91 ? -3.717 23.862 22.143 1.00 61.66 91 ARG A C 1
ATOM 696 O O . ARG A 1 91 ? -4.491 23.475 23.019 1.00 61.66 91 ARG A O 1
ATOM 703 N N . PRO A 1 92 ? -2.948 24.947 22.362 1.00 58.38 92 PRO A N 1
ATOM 704 C CA . PRO A 1 92 ? -2.880 25.542 23.684 1.00 58.38 92 PRO A CA 1
ATOM 705 C C . PRO A 1 92 ? -4.210 26.235 23.990 1.00 58.38 92 PRO A C 1
ATOM 707 O O . PRO A 1 92 ? -4.529 27.270 23.398 1.00 58.38 92 PRO A O 1
ATOM 710 N N . ALA A 1 93 ? -4.940 25.742 24.995 1.00 60.28 93 ALA A N 1
ATOM 711 C CA . ALA A 1 93 ? -6.106 26.415 25.588 1.00 60.28 93 ALA A CA 1
ATOM 712 C C . ALA A 1 93 ? -5.817 27.886 25.978 1.00 60.28 93 ALA A C 1
ATOM 714 O O . ALA A 1 93 ? -6.714 28.721 26.107 1.00 60.28 93 ALA A O 1
ATOM 715 N N . ARG A 1 94 ? -4.530 28.231 26.113 1.00 57.06 94 ARG A N 1
ATOM 716 C CA . ARG A 1 94 ? -4.037 29.567 26.442 1.00 57.06 94 ARG A CA 1
ATOM 717 C C . ARG A 1 94 ? -4.280 30.590 25.330 1.00 57.06 94 ARG A C 1
ATOM 719 O O . ARG A 1 94 ? -4.587 31.728 25.669 1.00 57.06 94 ARG A O 1
ATOM 726 N N . VAL A 1 95 ? -4.228 30.228 24.043 1.00 61.88 95 VAL A N 1
ATOM 727 C CA . VAL A 1 95 ? -4.406 31.199 22.936 1.00 61.88 95 VAL A CA 1
ATOM 728 C C . VAL A 1 95 ? -5.802 31.832 22.979 1.00 61.88 95 VAL A C 1
ATOM 730 O O . VAL A 1 95 ? -5.936 33.050 22.871 1.00 61.88 95 VAL A O 1
ATOM 733 N N . GLY A 1 96 ? -6.835 31.034 23.268 1.00 62.22 96 GLY A N 1
ATOM 734 C CA . GLY A 1 96 ? -8.200 31.534 23.464 1.00 62.22 96 GLY A CA 1
ATOM 735 C C . GLY A 1 96 ? -8.335 32.468 24.673 1.00 62.22 96 GLY A C 1
ATOM 736 O O . GLY A 1 96 ? -9.043 33.472 24.602 1.00 62.22 96 GLY A O 1
ATOM 737 N N . SER A 1 97 ? -7.616 32.188 25.768 1.00 65.00 97 SER A N 1
ATOM 738 C CA . SER A 1 97 ? -7.625 33.045 26.964 1.00 65.00 97 SER A CA 1
ATOM 739 C C . SER A 1 97 ? -6.916 34.388 26.751 1.00 65.00 97 SER A C 1
ATOM 741 O O . SER A 1 97 ? -7.398 35.413 27.232 1.00 65.00 97 SER A O 1
ATOM 743 N N . TRP A 1 98 ? -5.818 34.409 25.985 1.00 70.69 98 TRP A N 1
ATOM 744 C CA . TRP A 1 98 ? -5.065 35.630 25.688 1.00 70.69 98 TRP A CA 1
ATOM 745 C C . TRP A 1 98 ? -5.832 36.543 24.731 1.00 70.69 98 TRP A C 1
ATOM 747 O O . TRP A 1 98 ? -5.935 37.739 24.996 1.00 70.69 98 TRP A O 1
ATOM 757 N N . ILE A 1 99 ? -6.459 35.981 23.692 1.00 75.00 99 ILE A N 1
ATOM 758 C CA . ILE A 1 99 ? -7.330 36.732 22.773 1.00 75.00 99 ILE A CA 1
ATOM 759 C C . ILE A 1 99 ? -8.541 37.303 23.525 1.00 75.00 99 ILE A C 1
ATOM 761 O O . ILE A 1 99 ? -8.860 38.482 23.378 1.00 75.00 99 ILE A O 1
ATOM 765 N N . ARG A 1 1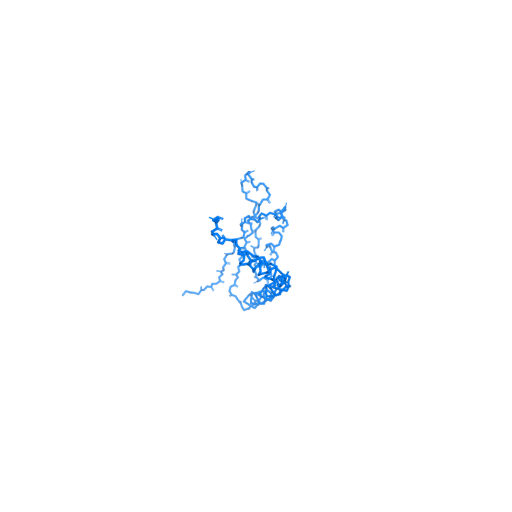00 ? -9.178 36.510 24.402 1.00 70.88 100 ARG A N 1
ATOM 766 C CA . ARG A 1 100 ? -10.300 36.981 25.233 1.00 70.88 100 ARG A CA 1
ATOM 767 C C . ARG A 1 100 ? -9.878 38.120 26.170 1.00 70.88 100 ARG A C 1
ATOM 769 O O . ARG A 1 100 ? -10.609 39.100 26.287 1.00 70.88 100 ARG A O 1
ATOM 776 N N . ARG A 1 101 ? -8.695 38.030 26.789 1.00 73.00 101 ARG A N 1
ATOM 777 C CA . ARG A 1 101 ? -8.145 39.085 27.658 1.00 73.00 101 ARG A CA 1
ATOM 778 C C . ARG A 1 101 ? -7.809 40.364 26.876 1.00 73.00 101 ARG A C 1
ATOM 780 O O . ARG A 1 101 ? -8.026 41.456 27.395 1.00 73.00 101 ARG A O 1
ATOM 787 N N . LEU A 1 102 ? -7.336 40.252 25.632 1.00 74.81 102 LEU A N 1
ATOM 788 C CA . LEU A 1 102 ? -7.044 41.409 24.777 1.00 74.81 102 LEU A CA 1
ATOM 789 C C . LEU A 1 102 ? -8.324 42.147 24.345 1.00 74.81 102 LEU A C 1
ATOM 791 O O . LEU A 1 102 ? -8.388 43.371 24.430 1.00 74.81 102 LEU A O 1
ATOM 795 N N . LEU A 1 103 ? -9.363 41.400 23.953 1.00 76.88 103 LEU A N 1
ATOM 796 C CA . LEU A 1 103 ? -10.661 41.958 23.549 1.00 76.88 103 LEU A CA 1
ATOM 797 C C . LEU A 1 103 ? -11.406 42.616 24.721 1.00 76.88 103 LEU A C 1
ATOM 799 O O . LEU A 1 103 ? -12.052 43.646 24.547 1.00 76.88 103 LEU A O 1
ATOM 803 N N . GLN A 1 104 ? -11.290 42.058 25.930 1.00 75.31 104 GLN A N 1
ATOM 804 C CA . GLN A 1 104 ? -11.842 42.676 27.140 1.00 75.31 104 GLN A CA 1
ATOM 805 C C . GLN A 1 104 ? -11.141 43.996 27.481 1.00 75.31 104 GLN A C 1
ATOM 807 O O . GLN A 1 104 ? -11.806 44.953 27.857 1.00 75.31 104 GLN A O 1
ATOM 812 N N . ARG A 1 105 ? -9.821 44.082 27.280 1.00 64.88 105 ARG A N 1
ATOM 813 C CA . ARG A 1 105 ? -9.042 45.298 27.554 1.00 64.88 105 ARG A CA 1
ATOM 814 C C . ARG A 1 105 ? -9.377 46.459 26.609 1.00 64.88 105 ARG A C 1
ATOM 816 O O . ARG A 1 105 ? -9.287 47.602 27.033 1.00 64.88 105 ARG A O 1
ATOM 823 N N . GLN A 1 106 ? -9.800 46.186 25.373 1.00 59.88 106 GLN A N 1
ATOM 824 C CA . GLN A 1 106 ? -10.222 47.228 24.422 1.00 59.88 106 GLN A CA 1
ATOM 825 C C . GLN A 1 106 ? -11.625 47.789 24.707 1.00 59.88 106 GLN A C 1
ATOM 827 O O . GLN A 1 106 ? -11.901 48.937 24.370 1.00 59.88 106 GLN A O 1
ATOM 832 N N . ARG A 1 107 ? -12.506 47.019 25.362 1.00 57.44 107 ARG A N 1
ATOM 833 C 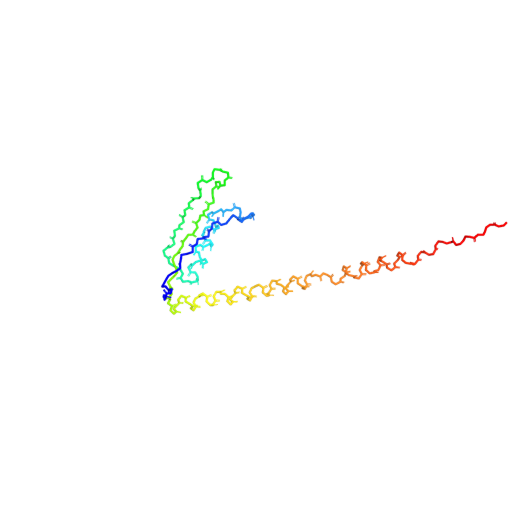CA . ARG A 1 107 ? -13.834 47.503 25.789 1.00 57.44 107 ARG A CA 1
ATOM 834 C C . ARG A 1 107 ? -13.795 48.401 27.028 1.00 57.44 107 ARG A C 1
ATOM 836 O O . ARG A 1 107 ? -14.771 49.094 27.283 1.00 57.44 107 ARG A O 1
ATOM 843 N N . SER A 1 108 ? -12.694 48.402 27.777 1.00 57.94 108 SER A N 1
ATOM 844 C CA . SER A 1 108 ? -12.555 49.148 29.035 1.00 57.94 108 SER A CA 1
ATOM 845 C C . SER A 1 108 ? -11.900 50.526 28.887 1.00 57.94 108 SER A C 1
ATOM 847 O O . SER A 1 108 ? -11.487 51.092 29.893 1.00 57.94 108 SER A O 1
ATOM 849 N N . THR A 1 109 ? -11.790 51.076 27.674 1.00 48.16 109 THR A N 1
ATOM 850 C CA . THR A 1 109 ? -11.362 52.470 27.456 1.00 48.16 109 THR A CA 1
ATOM 851 C C . THR A 1 109 ? -12.590 53.375 27.282 1.00 48.16 109 THR A C 1
ATOM 853 O O . THR A 1 109 ? -13.064 53.523 26.157 1.00 48.16 109 THR A O 1
ATOM 856 N N . PRO A 1 110 ? -13.135 53.992 28.350 1.00 50.03 110 PRO A N 1
ATOM 857 C CA . PRO A 1 110 ? -13.974 55.170 28.206 1.00 50.03 110 PRO A CA 1
ATOM 858 C C . PRO A 1 110 ? -13.056 56.377 27.972 1.00 50.03 110 PRO A C 1
ATOM 860 O O . PRO A 1 110 ? -12.323 56.793 28.866 1.00 50.03 110 PRO A O 1
ATOM 863 N N . SER A 1 111 ? -13.066 56.931 26.759 1.00 47.59 111 SER A N 1
ATOM 864 C CA . SER A 1 111 ? -12.508 58.260 26.500 1.00 47.59 111 SER A CA 1
ATOM 865 C C . SER A 1 111 ? -13.656 59.264 26.473 1.00 47.59 111 SER A C 1
ATOM 867 O O . SER A 1 111 ? -14.419 59.321 25.515 1.00 47.59 111 SER A O 1
ATOM 869 N N . ALA A 1 112 ? -13.780 59.940 27.617 1.00 50.44 112 ALA A N 1
ATOM 870 C CA . ALA A 1 112 ? -14.131 61.343 27.810 1.00 50.44 112 ALA A CA 1
ATOM 871 C C . ALA A 1 112 ? -15.264 61.939 26.950 1.00 50.44 112 ALA A C 1
ATOM 873 O O . ALA A 1 112 ? -15.053 62.354 25.812 1.00 50.44 112 ALA A O 1
ATOM 874 N N . GLY A 1 113 ? -16.432 62.117 27.587 1.00 44.25 113 GLY A N 1
ATOM 875 C CA . GLY A 1 113 ? -17.255 63.309 27.347 1.00 44.25 113 GLY A CA 1
ATOM 876 C C . GLY A 1 113 ? -16.397 64.563 27.578 1.00 44.25 113 GLY A C 1
ATOM 877 O O . GLY A 1 113 ? -15.488 64.541 28.405 1.00 44.25 113 GLY A O 1
ATOM 878 N N . ALA A 1 114 ? -16.461 65.561 26.702 1.00 48.03 114 ALA A N 1
ATOM 879 C CA . ALA A 1 114 ? -17.556 66.524 26.585 1.00 48.03 114 ALA A CA 1
ATOM 880 C C . ALA A 1 114 ? -17.614 67.458 27.807 1.00 48.03 114 ALA A C 1
ATOM 882 O O . ALA A 1 114 ? -17.711 66.984 28.932 1.00 48.03 114 ALA A O 1
ATOM 883 N N . GLU A 1 115 ? -17.591 68.760 27.499 1.00 40.34 115 GLU A N 1
ATOM 884 C CA . GLU A 1 115 ? -17.771 69.945 28.359 1.00 40.34 115 GLU A CA 1
ATOM 885 C C . GLU A 1 115 ? -16.485 70.582 28.919 1.00 40.34 115 GLU A C 1
ATOM 887 O O . GLU A 1 115 ? -15.939 70.200 29.950 1.00 40.34 115 GLU A O 1
ATOM 892 N N . ALA A 1 116 ? -16.018 71.598 28.182 1.00 40.41 116 ALA A N 1
ATOM 893 C CA . ALA A 1 116 ? -15.274 72.733 28.709 1.00 40.41 116 ALA A CA 1
ATOM 894 C C . ALA A 1 116 ? -16.232 73.935 28.690 1.00 40.41 116 ALA A C 1
ATOM 896 O O . ALA A 1 116 ? -16.773 74.247 27.627 1.00 40.41 116 ALA A O 1
ATOM 897 N N . ASP A 1 117 ? -16.419 74.547 29.855 1.00 46.59 117 ASP A N 1
ATOM 898 C CA . ASP A 1 117 ? -16.939 75.902 30.073 1.00 46.59 117 ASP A CA 1
ATOM 899 C C . ASP A 1 117 ? -15.805 76.714 30.723 1.00 46.59 117 ASP A C 1
ATOM 901 O O . ASP A 1 117 ? -15.098 76.132 31.588 1.00 46.59 117 ASP A O 1
#